Protein AF-A0A8K0GKX5-F1 (afdb_monomer)

InterPro domains:
  IPR013087 Zinc finger C2H2-type [PF00096] (47-67)
  IPR013087 Zinc finger C2H2-type [PF00096] (77-100)
  IPR013087 Zinc finger C2H2-type [PS00028] (79-100)
  IPR013087 Zinc finger C2H2-type [PS50157] (47-67)
  IPR013087 Zinc finger C2H2-type [PS50157] (77-100)
  IPR013087 Zinc finger C2H2-type [SM00355] (47-67)
  IPR013087 Zinc finger C2H2-type [SM00355] (77-100)
  IPR036236 Zinc finger C2H2 superfamily [SSF57667] (47-96)

pLDDT: mean 77.77, std 20.26, range [34.09, 96.38]

Structure (mmCIF, N/CA/C/O backbone):
data_AF-A0A8K0GKX5-F1
#
_entry.id   AF-A0A8K0GKX5-F1
#
loop_
_atom_site.group_PDB
_atom_site.id
_atom_site.type_symbol
_atom_site.label_atom_id
_atom_site.label_alt_id
_atom_site.label_comp_id
_atom_site.label_asym_id
_atom_site.label_entity_id
_atom_site.label_seq_id
_atom_site.pdbx_PDB_ins_code
_atom_site.Cartn_x
_atom_site.Cartn_y
_atom_site.Cartn_z
_atom_site.occupancy
_atom_site.B_iso_or_equiv
_atom_site.auth_seq_id
_atom_site.auth_comp_id
_atom_site.auth_asym_id
_atom_site.auth_atom_id
_atom_site.pdbx_PDB_model_num
ATOM 1 N N . PHE A 1 1 ? -17.379 8.760 11.683 1.00 64.12 1 PHE A N 1
ATOM 2 C CA . PHE A 1 1 ? -16.263 9.506 12.306 1.00 64.12 1 PHE A CA 1
ATOM 3 C C . PHE A 1 1 ? -14.906 9.081 11.737 1.00 64.12 1 PHE A C 1
ATOM 5 O O . PHE A 1 1 ? -14.273 9.878 11.058 1.00 64.12 1 PHE A O 1
ATOM 12 N N . PHE A 1 2 ? -14.510 7.813 11.900 1.00 73.50 2 PHE A N 1
ATOM 13 C CA . PHE A 1 2 ? -13.177 7.315 11.523 1.00 73.50 2 PHE A CA 1
ATOM 14 C C . PHE A 1 2 ? -12.822 7.447 10.028 1.00 73.50 2 PHE A C 1
ATOM 16 O O . PHE A 1 2 ? -11.722 7.869 9.692 1.00 73.50 2 PHE A O 1
ATOM 23 N N . LYS A 1 3 ? -13.771 7.170 9.121 1.00 77.50 3 LYS A N 1
ATOM 24 C CA . LYS A 1 3 ? -13.570 7.298 7.665 1.00 77.50 3 LYS A CA 1
ATOM 25 C C . LYS A 1 3 ? -13.168 8.719 7.236 1.00 77.50 3 LYS A C 1
ATOM 27 O O . LYS A 1 3 ? -12.177 8.879 6.536 1.00 77.50 3 LYS A O 1
ATOM 32 N N . ARG A 1 4 ? -13.876 9.749 7.719 1.00 82.06 4 ARG A N 1
ATOM 33 C CA . ARG A 1 4 ? -13.595 11.165 7.401 1.00 82.06 4 ARG A CA 1
ATOM 34 C C . ARG A 1 4 ? -12.226 11.612 7.914 1.00 82.06 4 ARG A C 1
ATOM 36 O O . ARG A 1 4 ? -11.469 12.210 7.160 1.00 82.06 4 ARG A O 1
ATOM 43 N N . TYR A 1 5 ? -11.901 11.256 9.158 1.00 81.88 5 TYR A N 1
ATOM 44 C CA . TYR A 1 5 ? -10.570 11.485 9.729 1.00 81.88 5 TYR A CA 1
ATOM 45 C C . TYR A 1 5 ? -9.474 10.860 8.852 1.00 81.88 5 TYR A C 1
ATOM 47 O O . TYR A 1 5 ? -8.443 11.471 8.581 1.00 81.88 5 TYR A O 1
ATOM 55 N N . TYR A 1 6 ? -9.718 9.647 8.352 1.00 82.25 6 TYR A N 1
ATOM 56 C CA . TYR A 1 6 ? -8.734 8.931 7.554 1.00 82.25 6 TYR A CA 1
ATOM 57 C C . TYR A 1 6 ? -8.598 9.459 6.121 1.00 82.25 6 TYR A C 1
ATOM 59 O O . TYR A 1 6 ? -7.498 9.511 5.576 1.00 82.25 6 TYR A O 1
ATOM 67 N N . GLU A 1 7 ? -9.692 9.889 5.497 1.00 82.56 7 GLU A N 1
ATOM 68 C CA . GLU A 1 7 ? -9.653 10.574 4.202 1.00 82.56 7 GLU A CA 1
ATOM 69 C C . GLU A 1 7 ? -8.846 11.873 4.273 1.00 82.56 7 GLU A C 1
ATOM 71 O O . GLU A 1 7 ? -8.081 12.174 3.356 1.00 82.56 7 GLU A O 1
ATOM 76 N N . GLU A 1 8 ? -8.983 12.618 5.368 1.00 84.00 8 GLU A N 1
ATOM 77 C CA . GLU A 1 8 ? -8.204 13.823 5.637 1.00 84.00 8 GLU A CA 1
ATOM 78 C C . GLU A 1 8 ? -6.722 13.504 5.868 1.00 84.00 8 GLU A C 1
ATOM 80 O O . GLU A 1 8 ? -5.859 14.092 5.214 1.00 84.00 8 GLU A O 1
ATOM 85 N N . TYR A 1 9 ? -6.418 12.483 6.678 1.00 84.06 9 TYR A N 1
ATOM 86 C CA . TYR A 1 9 ? -5.061 11.946 6.821 1.00 84.06 9 TYR A CA 1
ATOM 87 C C . TYR A 1 9 ? -4.432 11.612 5.456 1.00 84.06 9 TYR A C 1
ATOM 89 O O . TYR A 1 9 ? -3.319 12.044 5.157 1.00 84.06 9 TYR A O 1
ATOM 97 N N . LEU A 1 10 ? -5.155 10.904 4.579 1.00 82.44 10 LEU A N 1
ATOM 98 C CA . LEU A 1 10 ? -4.654 10.524 3.254 1.00 82.44 10 LEU A CA 1
ATOM 99 C C . LEU A 1 10 ? -4.447 11.720 2.313 1.00 82.44 10 LEU A C 1
ATOM 101 O O . LEU A 1 10 ? -3.553 11.656 1.470 1.00 82.44 10 LEU A O 1
ATOM 105 N N . LYS A 1 11 ? -5.241 12.792 2.431 1.00 81.12 11 LYS A N 1
ATOM 106 C CA . LYS A 1 11 ? -5.037 14.038 1.668 1.00 81.12 11 LYS A CA 1
ATOM 107 C C . LYS A 1 11 ? -3.767 14.754 2.122 1.00 81.12 11 LYS A C 1
ATOM 109 O O . LYS A 1 11 ? -2.975 15.155 1.276 1.00 81.12 11 LYS A O 1
ATOM 114 N N . ASN A 1 12 ? -3.535 14.822 3.43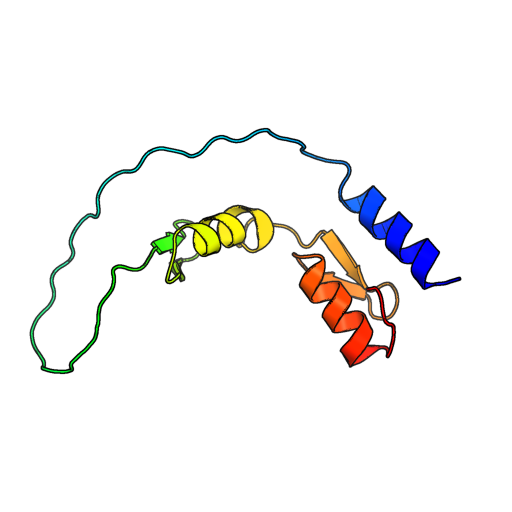1 1.00 74.94 12 ASN A N 1
ATOM 115 C CA . ASN A 1 12 ? -2.395 15.526 4.022 1.00 74.94 12 ASN A CA 1
ATOM 116 C C . ASN A 1 12 ? -1.056 14.809 3.764 1.00 74.94 12 ASN A C 1
ATOM 118 O O . ASN A 1 12 ? -0.044 15.460 3.521 1.00 74.94 12 ASN A O 1
ATOM 122 N N . VAL A 1 13 ? -1.050 13.471 3.703 1.00 73.19 13 VAL A N 1
ATOM 123 C CA . VAL A 1 13 ? 0.141 12.661 3.353 1.00 73.19 13 VAL A CA 1
ATOM 124 C C . VAL A 1 13 ? 0.574 12.836 1.883 1.00 73.19 13 VAL A C 1
ATOM 126 O O . VAL A 1 13 ? 1.721 12.555 1.533 1.00 73.19 13 VAL A O 1
ATOM 129 N N . LEU A 1 14 ? -0.325 13.308 1.009 1.00 64.31 14 LEU A N 1
ATOM 130 C CA . LEU A 1 14 ? -0.080 13.517 -0.424 1.00 64.31 14 LEU A CA 1
ATOM 131 C C . LEU A 1 14 ? 0.279 14.968 -0.793 1.00 64.31 14 LEU A C 1
ATOM 133 O O . LEU A 1 14 ? 0.489 15.248 -1.976 1.00 64.31 14 LEU A O 1
ATOM 137 N N . VAL A 1 15 ? 0.370 15.888 0.176 1.00 50.69 15 VAL A N 1
ATOM 138 C CA . VAL A 1 15 ? 0.769 17.287 -0.061 1.00 50.69 15 VAL A CA 1
ATOM 139 C C . VAL A 1 15 ? 2.285 17.348 -0.277 1.00 50.69 15 VAL A C 1
ATOM 141 O O . VAL A 1 15 ? 3.065 17.719 0.589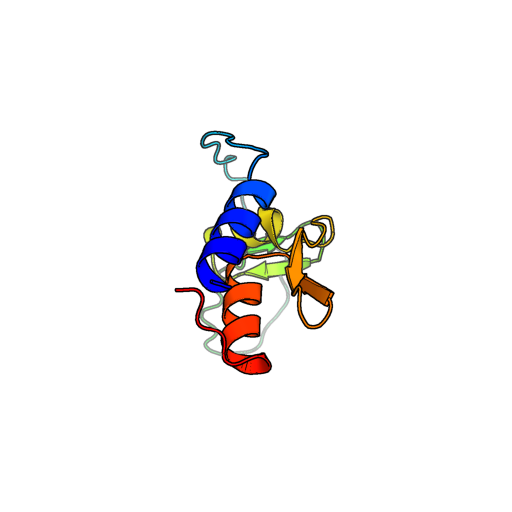 1.00 50.69 15 VAL A O 1
ATOM 144 N N . GLY A 1 16 ? 2.713 16.895 -1.451 1.00 46.06 16 GLY A N 1
ATOM 145 C CA . GLY A 1 16 ? 4.100 16.893 -1.887 1.00 46.06 16 GLY A CA 1
ATOM 146 C C . GLY A 1 16 ? 4.227 16.238 -3.259 1.00 46.06 16 GLY A C 1
ATOM 147 O O . GLY A 1 16 ? 4.070 15.027 -3.387 1.00 46.06 16 GLY A O 1
ATOM 148 N N . SER A 1 17 ? 4.545 17.067 -4.261 1.00 39.41 17 SER A N 1
ATOM 149 C CA . SER A 1 17 ? 4.907 16.714 -5.647 1.00 39.41 17 SER A CA 1
ATOM 150 C C . SER A 1 17 ? 3.753 16.524 -6.644 1.00 39.41 17 SER A C 1
ATOM 152 O O . SER A 1 17 ? 3.526 15.443 -7.192 1.00 39.41 17 SER A O 1
ATOM 154 N N . ARG A 1 18 ? 3.091 17.633 -6.996 1.00 48.59 18 ARG A N 1
ATOM 155 C CA . ARG A 1 18 ? 2.424 17.774 -8.298 1.00 48.59 18 ARG A CA 1
ATOM 156 C C . ARG A 1 18 ? 3.489 18.129 -9.342 1.00 48.59 18 ARG A C 1
ATOM 158 O O . ARG A 1 18 ? 3.748 19.301 -9.583 1.00 48.59 18 ARG A O 1
ATOM 165 N N . SER A 1 19 ? 4.109 17.122 -9.951 1.00 37.94 19 SER A N 1
ATOM 166 C CA . SER A 1 19 ? 4.975 17.313 -11.121 1.00 37.94 19 SER A CA 1
ATOM 167 C C . SER A 1 19 ? 4.260 16.768 -12.345 1.00 37.94 19 SER A C 1
ATOM 169 O O . SER A 1 19 ? 3.913 15.586 -12.399 1.00 37.94 19 SER A O 1
ATOM 171 N N . LYS A 1 20 ? 3.999 17.684 -13.277 1.00 41.03 20 LYS A N 1
ATOM 172 C CA . LYS A 1 20 ? 3.426 17.448 -14.597 1.00 41.03 20 LYS A CA 1
ATOM 173 C C . LYS A 1 20 ? 4.214 16.372 -15.343 1.00 41.03 20 LYS A C 1
ATOM 175 O O . LYS A 1 20 ? 5.394 16.142 -15.084 1.00 41.03 20 LYS A O 1
ATOM 180 N N . GLU A 1 21 ? 3.488 15.720 -16.235 1.00 42.91 21 GLU A N 1
ATOM 181 C CA . GLU A 1 21 ? 3.942 14.795 -17.262 1.00 42.91 21 GLU A CA 1
ATOM 182 C C . GLU A 1 21 ? 5.377 15.064 -17.719 1.00 42.91 21 GLU A C 1
ATOM 184 O O . GLU A 1 21 ? 5.712 16.147 -18.188 1.00 42.91 21 GLU A O 1
ATOM 189 N N . ASN A 1 22 ? 6.219 14.043 -17.605 1.00 34.09 22 ASN A N 1
ATOM 190 C CA . ASN A 1 22 ? 7.371 13.915 -18.475 1.00 34.09 22 ASN A CA 1
ATOM 191 C C . ASN A 1 22 ? 7.670 12.431 -18.636 1.00 34.09 22 ASN A C 1
ATOM 193 O O . ASN A 1 22 ? 8.125 11.755 -17.716 1.00 34.09 22 ASN A O 1
ATOM 197 N N . SER A 1 23 ? 7.322 11.915 -19.807 1.00 41.53 23 SER A N 1
ATOM 198 C CA . SER A 1 23 ? 7.727 10.612 -20.309 1.00 41.53 23 SER A CA 1
ATOM 199 C C . SER A 1 23 ? 9.172 10.697 -20.811 1.00 41.53 23 SER A C 1
ATOM 201 O O . SER A 1 23 ? 9.405 11.379 -21.811 1.00 41.53 23 SER A O 1
ATOM 203 N N . PRO A 1 24 ? 10.148 9.992 -20.210 1.00 46.16 24 PRO A N 1
ATOM 204 C CA . PRO A 1 24 ? 11.461 9.878 -20.817 1.00 46.16 24 PRO A CA 1
ATOM 205 C C . PRO A 1 24 ? 11.410 8.891 -21.984 1.00 46.16 24 PRO A C 1
ATOM 207 O O . PRO A 1 24 ? 10.829 7.793 -21.906 1.00 46.16 24 PRO A O 1
ATOM 210 N N . LYS A 1 25 ? 12.011 9.364 -23.076 1.00 44.94 25 LYS A N 1
ATOM 211 C CA . LYS A 1 25 ? 12.198 8.703 -24.359 1.00 44.94 25 LYS A CA 1
ATOM 212 C C . LYS A 1 25 ? 12.957 7.387 -24.181 1.00 44.94 25 LYS A C 1
ATOM 214 O O . LYS A 1 25 ? 13.841 7.245 -23.344 1.00 44.94 25 LYS A O 1
ATOM 219 N N . THR A 1 26 ? 12.513 6.427 -24.973 1.00 38.16 26 THR A N 1
ATOM 220 C CA . THR A 1 26 ? 13.094 5.116 -25.253 1.00 38.16 26 THR A CA 1
ATOM 221 C C . THR A 1 26 ? 14.604 5.161 -25.480 1.00 38.16 26 THR A C 1
ATOM 223 O O . THR A 1 26 ? 15.072 5.932 -26.311 1.00 38.16 26 THR A O 1
ATOM 226 N N . ILE A 1 27 ? 15.328 4.249 -24.831 1.00 45.22 27 ILE A N 1
ATOM 227 C CA . ILE A 1 27 ? 16.541 3.64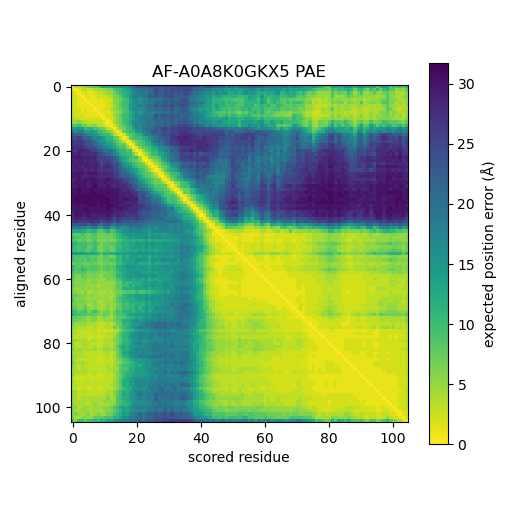6 -25.389 1.00 45.22 27 ILE A CA 1
ATOM 228 C C . ILE A 1 27 ? 16.227 2.155 -25.567 1.00 45.22 27 ILE A C 1
ATOM 230 O O . ILE A 1 27 ? 15.601 1.538 -24.703 1.00 45.22 27 ILE A O 1
ATOM 234 N N . ALA A 1 28 ? 16.550 1.659 -26.759 1.00 45.19 28 ALA A N 1
ATOM 235 C CA . ALA A 1 28 ? 16.288 0.322 -27.282 1.00 45.19 28 ALA A CA 1
ATOM 236 C C . ALA A 1 28 ? 16.984 -0.790 -26.459 1.00 45.19 28 ALA A C 1
ATOM 238 O O . ALA A 1 28 ? 17.913 -0.496 -25.704 1.00 45.19 28 ALA A O 1
ATOM 239 N N . PRO A 1 29 ? 16.536 -2.056 -26.569 1.00 46.62 29 PRO A N 1
ATOM 240 C CA . PRO A 1 29 ? 16.995 -3.136 -25.703 1.00 46.62 29 PRO A CA 1
ATOM 241 C C . PRO A 1 29 ? 18.401 -3.606 -26.090 1.00 46.62 29 PRO A C 1
ATOM 243 O O . PRO A 1 29 ? 18.659 -3.933 -27.247 1.00 46.62 29 PRO A O 1
ATOM 246 N N . THR A 1 30 ? 19.300 -3.702 -25.112 1.00 42.28 30 THR A N 1
ATOM 247 C CA . THR A 1 30 ? 20.517 -4.503 -25.244 1.00 42.28 30 THR A CA 1
ATOM 248 C C . THR A 1 30 ? 20.139 -5.975 -25.131 1.00 42.28 30 THR A C 1
ATOM 250 O O . THR A 1 30 ? 19.694 -6.455 -24.089 1.00 42.28 30 THR A O 1
ATOM 253 N N . ALA A 1 31 ? 20.264 -6.671 -26.258 1.00 51.25 31 ALA A N 1
ATOM 254 C CA . ALA A 1 31 ? 20.106 -8.108 -26.367 1.00 51.25 31 ALA A CA 1
ATOM 255 C C . ALA A 1 31 ? 21.115 -8.838 -25.466 1.00 51.25 31 ALA A C 1
ATOM 257 O O . ALA A 1 31 ? 22.301 -8.512 -25.461 1.00 51.25 31 ALA A O 1
ATOM 258 N N . MET A 1 32 ? 20.652 -9.865 -24.758 1.00 40.75 32 MET A N 1
ATOM 259 C CA . MET A 1 32 ? 21.507 -10.940 -24.263 1.00 40.75 32 MET A CA 1
ATOM 260 C C . MET A 1 32 ? 20.893 -12.259 -24.729 1.00 40.75 32 MET A C 1
ATOM 262 O O . MET A 1 32 ? 19.803 -12.630 -24.304 1.00 40.75 32 MET A O 1
ATOM 266 N N . ALA A 1 33 ? 21.574 -12.903 -25.675 1.00 50.84 33 ALA A N 1
ATOM 267 C CA . ALA A 1 33 ? 21.241 -14.216 -26.208 1.00 50.84 33 ALA A CA 1
ATOM 268 C C . ALA A 1 33 ? 21.685 -15.307 -25.230 1.00 50.84 33 ALA A C 1
ATOM 270 O O . ALA A 1 33 ? 22.846 -15.276 -24.834 1.00 50.84 33 ALA A O 1
ATOM 271 N N . ILE A 1 34 ? 20.820 -16.282 -24.915 1.00 49.25 34 ILE A N 1
ATOM 272 C CA . ILE A 1 34 ? 21.241 -17.649 -24.562 1.00 49.25 34 ILE A CA 1
ATOM 273 C C . ILE A 1 34 ? 20.212 -18.676 -25.080 1.00 49.25 34 ILE A C 1
ATOM 275 O O . ILE A 1 34 ? 19.010 -18.520 -24.895 1.00 49.25 34 ILE A O 1
ATOM 279 N N . ASP A 1 35 ? 20.804 -19.674 -25.734 1.00 46.47 35 ASP A N 1
ATOM 280 C CA . ASP A 1 35 ? 20.473 -21.022 -26.222 1.00 46.47 35 ASP A CA 1
ATOM 281 C C . ASP A 1 35 ? 19.153 -21.776 -25.889 1.00 46.47 35 ASP A C 1
ATOM 283 O O . ASP A 1 35 ? 18.415 -21.509 -24.946 1.00 46.47 35 ASP A O 1
ATOM 287 N N . GLN A 1 36 ? 18.924 -22.779 -26.742 1.00 68.88 36 GLN A N 1
ATOM 288 C CA . GLN A 1 36 ? 17.735 -23.538 -27.128 1.00 68.88 36 GLN A CA 1
ATOM 289 C C . GLN A 1 36 ? 17.049 -24.378 -26.028 1.00 68.88 36 GLN A C 1
ATOM 291 O O . GLN A 1 36 ? 17.671 -25.222 -25.388 1.00 68.8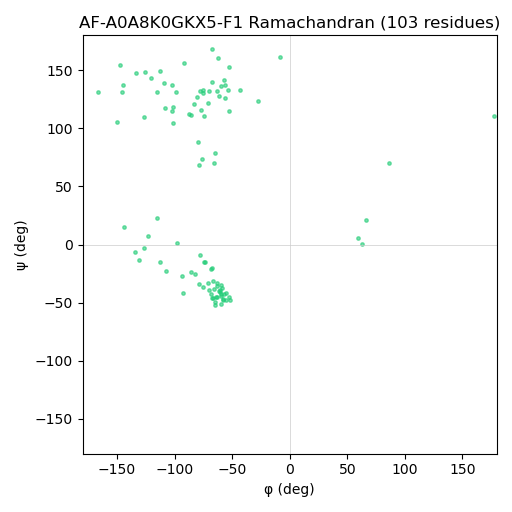8 36 GLN A O 1
ATOM 296 N N . LYS A 1 37 ? 15.714 -24.246 -25.915 1.00 49.16 37 LYS A N 1
ATOM 297 C CA . LYS A 1 37 ? 14.760 -25.377 -25.805 1.00 49.16 37 LYS A CA 1
ATOM 298 C C . LYS A 1 37 ? 13.311 -24.925 -26.017 1.00 49.16 37 LYS A C 1
ATOM 300 O O . LYS A 1 37 ? 12.850 -23.957 -25.412 1.00 49.16 37 LYS A O 1
ATOM 305 N N . GLU A 1 38 ? 12.603 -25.657 -26.872 1.00 60.91 38 GLU A N 1
ATOM 306 C CA . GLU A 1 38 ? 11.198 -25.464 -27.232 1.00 60.91 38 GLU A CA 1
ATOM 307 C C . GLU A 1 38 ? 10.278 -25.398 -26.008 1.00 60.91 38 GLU A C 1
ATOM 309 O O . GLU A 1 38 ? 10.058 -26.365 -25.286 1.00 60.91 38 GLU A O 1
ATOM 314 N N . THR A 1 39 ? 9.684 -24.230 -25.811 1.00 44.75 39 THR A N 1
ATOM 315 C CA . THR A 1 39 ? 8.372 -24.050 -25.189 1.00 44.75 39 THR A CA 1
ATOM 316 C C . THR A 1 39 ? 7.747 -22.874 -25.924 1.00 44.75 39 THR A C 1
ATOM 318 O O . THR A 1 39 ? 8.441 -21.899 -26.206 1.00 44.75 39 THR A O 1
ATOM 321 N N . LEU A 1 40 ? 6.463 -22.956 -26.277 1.00 51.69 40 LEU A N 1
ATOM 322 C CA . LEU A 1 40 ? 5.694 -21.843 -26.847 1.00 51.69 40 LEU A CA 1
ATOM 323 C C . LEU A 1 40 ? 5.549 -20.735 -25.788 1.00 51.69 40 LEU A C 1
ATOM 325 O O . LEU A 1 40 ? 4.488 -20.527 -25.205 1.00 51.69 40 LEU A O 1
ATOM 329 N N . VAL A 1 41 ? 6.649 -20.056 -25.476 1.00 52.03 41 VAL A N 1
ATOM 330 C CA . VAL A 1 41 ? 6.682 -18.881 -24.625 1.00 52.03 41 VAL A CA 1
ATOM 331 C C . VAL A 1 41 ? 6.424 -17.721 -25.562 1.00 52.03 41 VAL A C 1
ATOM 333 O O . VAL A 1 41 ? 7.244 -17.393 -26.415 1.00 52.03 41 VAL A O 1
ATOM 336 N N . THR A 1 42 ? 5.275 -17.074 -25.413 1.00 49.09 42 THR A N 1
ATOM 337 C CA . THR A 1 42 ? 5.120 -15.701 -25.887 1.00 49.09 42 THR A CA 1
ATOM 338 C C . THR A 1 42 ? 6.076 -14.839 -25.057 1.00 49.09 42 THR A C 1
ATOM 340 O O . THR A 1 42 ? 5.666 -14.246 -24.053 1.00 49.09 42 THR A O 1
ATOM 343 N N . ASP A 1 43 ? 7.369 -14.850 -25.390 1.00 61.94 43 ASP A N 1
ATOM 344 C CA . ASP A 1 43 ? 8.405 -14.116 -24.666 1.00 61.94 43 ASP A CA 1
ATOM 345 C C . ASP A 1 43 ? 8.340 -12.650 -25.088 1.00 61.94 43 ASP A C 1
ATOM 347 O O . ASP A 1 43 ? 9.163 -12.113 -25.823 1.00 61.94 43 ASP A O 1
ATOM 351 N N . SER A 1 44 ? 7.248 -12.001 -24.681 1.00 73.81 44 SER A N 1
ATOM 352 C CA . SER A 1 44 ? 7.144 -10.558 -24.786 1.00 73.81 44 SER A CA 1
ATOM 353 C C . SER A 1 44 ? 8.264 -9.962 -23.935 1.00 73.81 44 SER A C 1
ATOM 355 O O . SER A 1 44 ? 8.322 -10.267 -22.735 1.00 73.81 44 SER A O 1
ATOM 357 N N . PRO A 1 45 ? 9.083 -9.053 -24.492 1.00 85.50 45 PRO A N 1
ATOM 358 C CA . PRO A 1 45 ? 10.140 -8.398 -23.739 1.00 85.50 45 PRO A CA 1
ATOM 359 C C . PRO A 1 45 ? 9.569 -7.760 -22.467 1.00 85.50 45 PRO A C 1
ATOM 361 O O . PRO A 1 45 ? 8.518 -7.107 -22.483 1.00 85.50 45 PRO A O 1
ATOM 364 N N . ARG A 1 46 ? 10.248 -7.991 -21.340 1.00 92.62 46 ARG A N 1
ATOM 365 C CA . ARG A 1 46 ? 9.879 -7.436 -20.033 1.00 92.62 46 ARG A CA 1
ATOM 366 C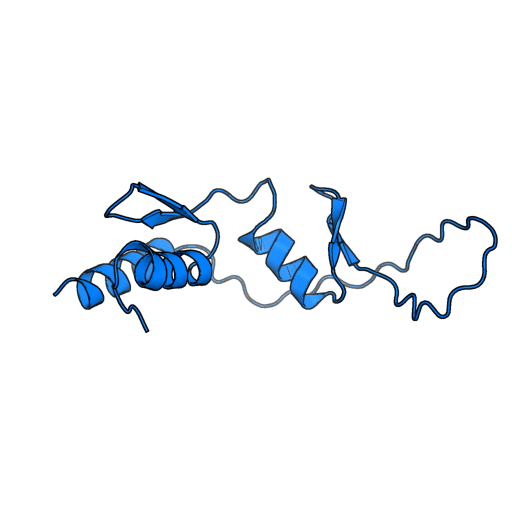 C . ARG A 1 46 ? 10.596 -6.113 -19.780 1.00 92.62 46 ARG A C 1
ATOM 368 O O . ARG A 1 46 ? 11.664 -5.836 -20.310 1.00 92.62 46 ARG A O 1
ATOM 375 N N . PHE A 1 47 ? 10.009 -5.296 -18.914 1.00 94.06 47 PHE A N 1
ATOM 376 C CA . PHE A 1 47 ? 10.543 -4.004 -18.493 1.00 94.06 47 PHE A CA 1
ATOM 377 C C . PHE A 1 47 ? 11.185 -4.134 -17.112 1.00 94.06 47 PHE A C 1
ATOM 379 O O . PHE A 1 47 ? 10.490 -4.456 -16.147 1.00 94.06 47 PHE A O 1
ATOM 386 N N . HIS A 1 48 ? 12.487 -3.877 -17.007 1.00 94.69 48 HIS A N 1
ATOM 387 C CA . HIS A 1 48 ? 13.269 -4.086 -15.786 1.00 94.69 48 HIS A CA 1
ATOM 388 C C . HIS A 1 48 ? 13.531 -2.780 -15.034 1.00 94.69 48 HIS A C 1
ATOM 390 O O . HIS A 1 48 ? 13.882 -1.766 -15.635 1.00 94.69 48 HIS A O 1
ATOM 396 N N . CYS A 1 49 ? 13.399 -2.822 -13.709 1.00 94.44 49 CYS A N 1
ATOM 397 C CA . CYS A 1 49 ? 13.818 -1.739 -12.830 1.00 94.44 49 CYS A CA 1
ATOM 398 C C . CYS A 1 49 ? 15.323 -1.810 -12.577 1.00 94.44 49 CYS A C 1
ATOM 400 O O . CYS A 1 49 ? 15.819 -2.821 -12.081 1.00 94.44 49 CYS A O 1
ATOM 402 N N . GLN A 1 50 ? 16.021 -0.704 -12.821 1.00 91.56 50 GLN A N 1
ATOM 403 C CA . GLN A 1 50 ? 17.475 -0.619 -12.656 1.00 91.56 50 GLN A CA 1
ATOM 404 C C . GLN A 1 50 ? 17.929 -0.573 -11.187 1.00 91.56 50 GLN A C 1
ATOM 406 O O . GLN A 1 50 ? 19.097 -0.789 -10.896 1.00 91.56 50 GLN A O 1
ATOM 411 N N . LYS A 1 51 ? 17.013 -0.307 -10.245 1.00 92.75 51 LYS A N 1
ATOM 412 C CA . LYS A 1 51 ? 17.334 -0.159 -8.814 1.00 92.75 51 LYS A CA 1
ATOM 413 C C . LYS A 1 51 ? 17.175 -1.443 -7.997 1.00 92.75 51 LYS A C 1
ATOM 415 O O . LYS A 1 51 ? 17.786 -1.572 -6.945 1.00 92.75 51 LYS A O 1
ATOM 420 N N . CYS A 1 52 ? 16.295 -2.358 -8.412 1.00 91.56 52 CYS A N 1
ATOM 421 C CA . CYS A 1 52 ? 15.975 -3.556 -7.618 1.00 91.56 52 CYS A CA 1
ATOM 422 C C . CYS A 1 52 ? 15.725 -4.824 -8.450 1.00 91.56 52 CYS A C 1
ATOM 424 O O . CYS A 1 52 ? 15.144 -5.787 -7.950 1.00 91.56 52 CYS A O 1
ATOM 426 N N . SER A 1 53 ? 16.106 -4.806 -9.731 1.00 88.75 53 SER A N 1
ATOM 427 C CA . SER A 1 53 ? 16.066 -5.943 -10.667 1.00 88.75 53 SER A CA 1
ATOM 428 C C . SER A 1 53 ? 14.687 -6.575 -10.922 1.00 88.75 53 SER A C 1
ATOM 430 O O . SER A 1 53 ? 14.580 -7.560 -11.652 1.00 88.75 53 SER A O 1
ATOM 432 N N . LYS A 1 54 ? 13.596 -6.008 -10.384 1.00 92.94 54 LYS A N 1
ATOM 433 C CA . LYS A 1 54 ? 12.224 -6.466 -10.659 1.00 92.94 54 LYS A CA 1
ATOM 434 C C . LYS A 1 54 ? 11.832 -6.196 -12.110 1.00 92.94 54 LYS A C 1
ATOM 436 O O . LYS A 1 54 ? 12.096 -5.114 -12.631 1.00 92.94 54 LYS A O 1
ATOM 441 N N . SER A 1 55 ? 11.134 -7.150 -12.726 1.00 93.94 55 SER A N 1
ATOM 442 C CA . SER A 1 55 ? 10.636 -7.045 -14.100 1.00 93.94 55 SER A CA 1
ATOM 443 C C . SER A 1 55 ? 9.109 -6.974 -14.166 1.00 93.94 55 SER A C 1
ATOM 445 O O . SER A 1 55 ? 8.394 -7.528 -13.328 1.00 93.94 55 SER A O 1
ATOM 447 N N . TYR A 1 56 ? 8.600 -6.279 -15.180 1.00 94.31 56 TYR A N 1
ATOM 448 C CA . TYR A 1 56 ? 7.179 -6.022 -15.385 1.00 94.31 56 TYR A CA 1
ATOM 449 C C . TYR A 1 56 ? 6.781 -6.289 -16.831 1.00 94.31 56 TYR A C 1
ATOM 451 O O . TYR A 1 56 ? 7.547 -6.044 -17.755 1.00 94.31 56 TYR A O 1
ATOM 459 N N . LYS A 1 57 ? 5.540 -6.739 -17.037 1.00 92.62 57 LYS A N 1
ATOM 460 C CA . LYS A 1 57 ? 4.999 -7.014 -18.379 1.00 92.62 57 LYS A CA 1
ATOM 461 C C . LYS A 1 57 ? 4.790 -5.755 -19.231 1.00 92.62 57 LYS A C 1
ATOM 463 O O . LYS A 1 57 ? 4.660 -5.856 -20.439 1.00 92.62 57 LYS A O 1
ATOM 468 N N . ASN A 1 58 ? 4.689 -4.574 -18.616 1.00 93.50 58 ASN A N 1
ATOM 469 C CA . ASN A 1 58 ? 4.440 -3.324 -19.332 1.00 93.50 58 ASN A CA 1
ATOM 470 C C . ASN A 1 58 ? 5.128 -2.123 -18.660 1.00 93.50 58 ASN A C 1
ATOM 472 O O . ASN A 1 58 ? 5.356 -2.107 -17.445 1.00 93.50 58 ASN A O 1
ATOM 476 N N . LYS A 1 59 ? 5.414 -1.089 -19.463 1.00 92.69 59 LYS A N 1
ATOM 477 C CA . LYS A 1 59 ? 6.091 0.143 -19.022 1.00 92.69 59 LYS A CA 1
ATOM 478 C C . LYS A 1 59 ? 5.315 0.883 -17.926 1.00 92.69 59 LYS A C 1
ATOM 480 O O . LYS A 1 59 ? 5.921 1.429 -17.010 1.00 92.69 59 LYS A O 1
ATOM 485 N N . ARG A 1 60 ? 3.975 0.853 -17.966 1.00 94.94 60 ARG A N 1
ATOM 486 C CA . ARG A 1 60 ? 3.109 1.480 -16.947 1.00 94.94 60 ARG A CA 1
ATOM 487 C C . ARG A 1 60 ? 3.355 0.903 -15.552 1.00 94.94 60 ARG A C 1
ATOM 489 O O . ARG A 1 60 ? 3.421 1.655 -14.582 1.00 94.94 60 ARG A O 1
ATOM 496 N N . HIS A 1 61 ? 3.468 -0.419 -15.431 1.00 94.25 61 HIS A N 1
ATOM 497 C CA . HIS A 1 61 ? 3.723 -1.063 -14.146 1.00 94.25 61 HIS A CA 1
ATOM 498 C C . HIS A 1 61 ? 5.139 -0.802 -13.642 1.00 94.25 61 HIS A C 1
ATOM 500 O O . HIS A 1 61 ? 5.284 -0.542 -12.449 1.00 94.25 61 HIS A O 1
ATOM 506 N N . LEU A 1 62 ? 6.137 -0.802 -14.533 1.00 96.00 62 LEU A N 1
ATOM 507 C CA . LEU A 1 62 ? 7.500 -0.419 -14.170 1.00 96.00 62 LEU A CA 1
ATOM 508 C C . LEU A 1 62 ? 7.543 1.021 -13.641 1.00 96.00 62 LEU A C 1
ATOM 510 O O . LEU A 1 62 ? 8.007 1.238 -12.529 1.00 96.00 62 LEU A O 1
ATOM 514 N N . TYR A 1 63 ? 6.972 1.982 -14.370 1.00 94.75 63 TYR A N 1
ATOM 515 C CA . TYR A 1 63 ? 6.931 3.385 -13.945 1.00 94.75 63 TYR A CA 1
ATOM 516 C C . TYR A 1 63 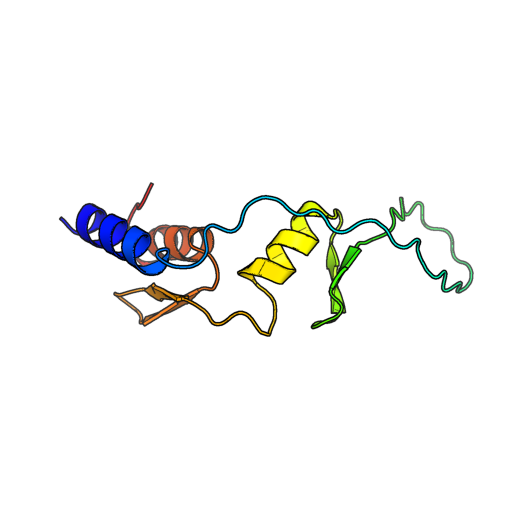? 6.286 3.551 -12.561 1.00 94.75 63 TYR A C 1
ATOM 518 O O . TYR A 1 63 ? 6.827 4.203 -11.669 1.00 94.75 63 TYR A O 1
ATOM 526 N N . ARG A 1 64 ? 5.129 2.912 -12.347 1.00 94.50 64 ARG A N 1
ATOM 527 C CA . ARG A 1 64 ? 4.436 2.938 -11.052 1.00 94.50 64 ARG A CA 1
ATOM 528 C C . ARG A 1 64 ? 5.276 2.285 -9.951 1.00 94.50 64 ARG A C 1
ATOM 530 O O . ARG A 1 64 ? 5.207 2.697 -8.796 1.00 94.50 64 ARG A O 1
ATOM 537 N N . HIS A 1 65 ? 6.025 1.235 -10.272 1.00 94.00 65 HIS A N 1
ATOM 538 C CA . HIS A 1 65 ? 6.940 0.617 -9.327 1.00 94.00 65 HIS A CA 1
ATOM 539 C C . HIS A 1 65 ? 8.074 1.571 -8.946 1.00 94.00 65 HIS A C 1
ATOM 541 O O . HIS A 1 65 ? 8.274 1.807 -7.761 1.00 94.00 65 HIS A O 1
ATOM 547 N N . GLU A 1 66 ? 8.764 2.152 -9.923 1.00 93.75 66 GLU A N 1
ATOM 548 C CA . GLU A 1 66 ? 9.883 3.070 -9.691 1.00 93.75 66 GLU A CA 1
ATOM 549 C C . GLU A 1 66 ? 9.472 4.288 -8.867 1.00 93.75 66 GLU A C 1
ATOM 551 O O . GLU A 1 66 ? 10.219 4.726 -7.999 1.00 93.75 66 GLU A O 1
ATOM 556 N N . LYS A 1 67 ? 8.259 4.798 -9.099 1.00 93.00 67 LYS A N 1
ATOM 557 C CA . LYS A 1 67 ? 7.732 5.972 -8.403 1.00 93.00 67 LYS A CA 1
ATOM 558 C C . LYS A 1 67 ? 7.215 5.683 -6.991 1.00 93.00 67 LYS A C 1
ATOM 560 O O . LYS A 1 67 ? 7.284 6.557 -6.134 1.00 93.00 67 LYS A O 1
ATOM 565 N N . GLU A 1 68 ? 6.642 4.501 -6.755 1.00 91.69 68 GLU A N 1
ATOM 566 C CA . GLU A 1 68 ? 5.819 4.259 -5.556 1.00 91.69 68 GLU A CA 1
ATOM 567 C C . GLU A 1 68 ? 6.159 2.990 -4.770 1.00 91.69 68 GLU A C 1
ATOM 569 O O . GLU A 1 68 ? 5.644 2.811 -3.676 1.00 91.69 68 GLU A O 1
ATOM 574 N N . GLU A 1 69 ? 6.944 2.056 -5.302 1.00 91.56 69 GLU A N 1
ATOM 575 C CA . GLU A 1 69 ? 7.198 0.756 -4.655 1.00 91.56 69 GLU A CA 1
ATOM 576 C C . GLU A 1 69 ? 8.663 0.332 -4.645 1.00 91.56 69 GLU A C 1
ATOM 578 O O . GLU A 1 69 ? 8.982 -0.708 -4.062 1.00 91.56 69 GLU A O 1
ATOM 583 N N . C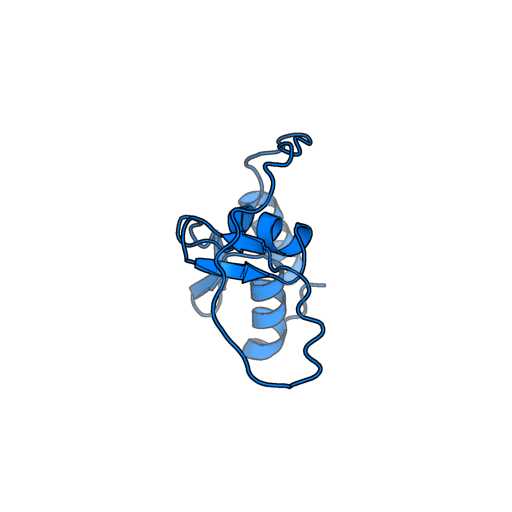YS A 1 70 ? 9.531 1.077 -5.320 1.00 93.81 70 CYS A N 1
ATOM 584 C CA . CYS A 1 70 ? 10.935 0.741 -5.414 1.00 93.81 70 CYS A CA 1
ATOM 585 C C . CYS A 1 70 ? 11.637 0.867 -4.060 1.00 93.81 70 CYS A C 1
ATOM 587 O O . CYS A 1 70 ? 11.069 1.351 -3.077 1.00 93.81 70 CYS A O 1
ATOM 589 N N . ILE A 1 71 ? 12.861 0.355 -3.997 1.00 90.69 71 ILE A N 1
ATOM 590 C CA . ILE A 1 71 ? 13.599 0.205 -2.744 1.00 90.69 71 ILE A CA 1
ATOM 591 C C . ILE A 1 71 ? 13.891 1.549 -2.068 1.00 90.69 71 ILE A C 1
ATOM 593 O O . ILE A 1 71 ? 13.835 1.639 -0.846 1.00 90.69 71 ILE A O 1
ATOM 597 N N . ASP A 1 72 ? 14.095 2.598 -2.858 1.00 90.38 72 ASP A N 1
ATOM 598 C CA . ASP A 1 72 ? 14.325 3.974 -2.420 1.00 90.38 72 ASP A CA 1
ATOM 599 C C . ASP A 1 72 ? 13.041 4.711 -1.998 1.00 90.38 72 ASP A C 1
ATOM 601 O O . ASP A 1 72 ? 13.097 5.799 -1.425 1.00 90.38 72 ASP A O 1
ATOM 605 N N . VAL A 1 73 ? 11.865 4.124 -2.239 1.00 90.75 73 VAL A N 1
ATOM 606 C CA . VAL A 1 73 ? 10.590 4.718 -1.837 1.00 90.75 73 VAL A CA 1
ATOM 607 C C . VAL A 1 73 ? 10.264 4.328 -0.397 1.00 90.75 73 VAL A C 1
ATOM 609 O O . VAL A 1 73 ? 9.928 3.178 -0.091 1.00 90.75 73 VAL A O 1
ATOM 612 N N . VAL A 1 74 ? 10.300 5.323 0.488 1.00 92.19 74 VAL A N 1
ATOM 613 C CA . VAL A 1 74 ? 9.907 5.180 1.895 1.00 92.19 74 VAL A CA 1
ATOM 614 C C . VAL A 1 74 ? 8.385 4.988 2.004 1.00 92.19 74 VAL A C 1
ATOM 616 O O . VAL A 1 74 ? 7.634 5.755 1.394 1.00 92.19 74 VAL A O 1
ATOM 619 N N . PRO A 1 75 ? 7.891 3.996 2.772 1.00 91.94 75 PRO A N 1
ATOM 620 C CA . PRO A 1 75 ? 6.474 3.872 3.104 1.00 91.94 75 PRO A CA 1
ATOM 621 C C . PRO A 1 75 ? 5.936 5.135 3.787 1.00 91.94 75 PRO A C 1
ATOM 623 O O . PRO A 1 75 ? 6.476 5.574 4.796 1.00 91.94 75 PRO A O 1
ATOM 626 N N . ARG A 1 76 ? 4.854 5.713 3.260 1.00 92.00 76 ARG A N 1
ATOM 627 C CA . ARG A 1 76 ? 4.261 6.963 3.788 1.00 92.00 76 ARG A CA 1
ATOM 628 C C . ARG A 1 76 ? 2.889 6.760 4.418 1.00 92.00 76 ARG A C 1
ATOM 630 O O . ARG A 1 76 ? 2.389 7.623 5.129 1.00 92.00 76 ARG A O 1
ATOM 637 N N . PHE A 1 77 ? 2.272 5.616 4.150 1.00 92.44 77 PHE A N 1
ATOM 638 C CA . PHE A 1 77 ? 0.904 5.322 4.538 1.00 92.44 77 PHE A CA 1
ATOM 639 C C . PHE A 1 77 ? 0.903 4.422 5.766 1.00 92.44 77 PHE A C 1
ATOM 641 O O . PHE A 1 77 ? 1.188 3.231 5.653 1.00 92.44 77 PHE A O 1
ATOM 648 N N . LYS A 1 78 ? 0.599 4.981 6.936 1.00 93.44 78 LYS A N 1
ATOM 649 C CA . LYS A 1 78 ? 0.616 4.255 8.207 1.00 93.44 78 LYS A CA 1
ATOM 650 C C . LYS A 1 78 ? -0.792 3.809 8.595 1.00 93.44 78 LYS A C 1
ATOM 652 O O . LYS A 1 78 ? -1.734 4.604 8.600 1.00 93.44 78 LYS A O 1
ATOM 657 N N . CYS A 1 79 ? -0.937 2.541 8.963 1.00 93.06 79 CYS A N 1
ATOM 658 C CA . CYS A 1 79 ? -2.131 2.076 9.650 1.00 93.06 79 CYS A CA 1
ATOM 659 C C . CYS A 1 79 ? -2.141 2.638 11.075 1.00 93.06 79 CYS A C 1
ATOM 661 O O . CYS A 1 79 ? -1.221 2.392 11.845 1.00 93.06 79 CYS A O 1
ATOM 663 N N . VAL A 1 80 ? -3.180 3.381 11.445 1.00 90.00 80 VAL A N 1
ATOM 6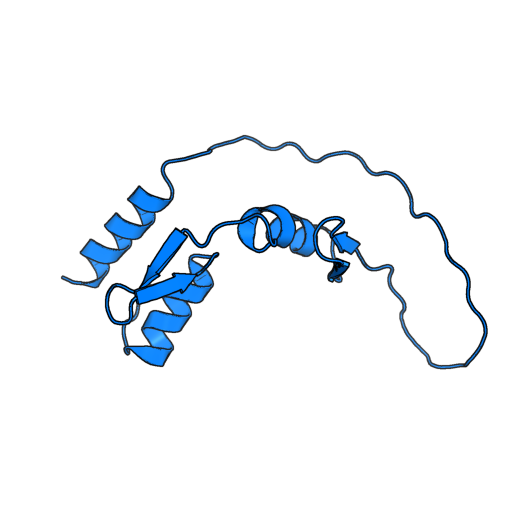64 C CA . VAL A 1 80 ? -3.285 3.960 12.796 1.00 90.00 80 VAL A CA 1
ATOM 665 C C . VAL A 1 80 ? -3.640 2.922 13.866 1.00 90.00 80 VAL A C 1
ATOM 667 O O . VAL A 1 80 ? -3.454 3.194 15.043 1.00 90.00 80 VAL A O 1
ATOM 670 N N . LEU A 1 81 ? -4.112 1.736 13.466 1.00 91.81 81 LEU A N 1
ATOM 671 C CA . LEU A 1 81 ? -4.537 0.677 14.386 1.00 91.81 81 LEU A CA 1
ATOM 672 C C . LEU A 1 81 ? -3.418 -0.315 14.716 1.00 91.81 81 LEU A C 1
ATOM 674 O O . LEU A 1 81 ? -3.273 -0.705 15.865 1.00 91.81 81 LEU A O 1
ATOM 678 N N . CYS A 1 82 ? -2.620 -0.720 13.724 1.00 95.38 82 CYS A N 1
ATOM 679 C CA . CYS A 1 82 ? -1.535 -1.693 13.919 1.00 95.38 82 CYS A CA 1
ATOM 680 C C . CYS A 1 82 ? -0.152 -1.184 13.491 1.00 95.38 82 CYS A C 1
ATOM 682 O O . CYS A 1 82 ? 0.802 -1.952 13.447 1.00 95.38 82 CYS A O 1
ATOM 684 N N . LEU A 1 83 ? -0.037 0.101 13.142 1.00 94.44 83 LEU A N 1
ATOM 685 C CA . LEU A 1 83 ? 1.216 0.803 12.826 1.00 94.44 83 LEU A CA 1
ATOM 686 C C . LEU A 1 83 ? 1.988 0.289 11.599 1.00 94.44 83 LEU A C 1
ATOM 688 O O . LEU A 1 83 ? 3.001 0.886 11.237 1.00 94.44 83 LEU A O 1
ATOM 692 N N . ASN A 1 84 ? 1.477 -0.729 10.900 1.00 96.19 84 ASN A N 1
ATOM 693 C CA . ASN A 1 84 ? 2.029 -1.203 9.635 1.00 96.19 84 ASN A CA 1
ATOM 694 C C . ASN A 1 84 ? 2.099 -0.080 8.597 1.00 96.19 84 ASN A C 1
ATOM 696 O O . ASN A 1 84 ? 1.156 0.702 8.436 1.00 96.19 84 ASN A O 1
ATOM 700 N N . MET A 1 85 ? 3.213 -0.028 7.868 1.00 94.94 85 MET A N 1
ATOM 701 C CA . MET A 1 85 ? 3.468 1.007 6.873 1.00 94.94 85 MET A CA 1
ATOM 702 C C . MET A 1 85 ? 3.397 0.447 5.456 1.00 94.94 85 MET A C 1
ATOM 704 O O . MET A 1 85 ? 3.908 -0.630 5.152 1.00 94.94 85 MET A O 1
ATOM 708 N N . PHE A 1 86 ? 2.793 1.219 4.562 1.00 93.88 86 PHE A N 1
ATOM 709 C CA . PHE A 1 86 ? 2.585 0.863 3.168 1.00 93.88 86 PHE A CA 1
ATOM 710 C C . PHE A 1 86 ? 3.149 1.951 2.257 1.00 93.88 86 PHE A C 1
ATOM 712 O O . PHE A 1 86 ? 3.144 3.140 2.583 1.00 93.88 86 PHE A O 1
ATOM 719 N N . ARG A 1 87 ? 3.625 1.545 1.076 1.00 92.56 87 ARG A N 1
ATOM 720 C CA . ARG A 1 87 ? 4.122 2.492 0.068 1.00 92.56 87 ARG A CA 1
ATOM 721 C C . ARG A 1 87 ? 3.024 3.061 -0.836 1.00 92.56 87 ARG A C 1
ATOM 723 O O . ARG A 1 87 ? 3.167 4.167 -1.335 1.00 92.56 87 ARG A O 1
ATOM 730 N N . ARG A 1 88 ? 1.891 2.359 -0.987 1.00 91.00 88 ARG A N 1
ATOM 731 C CA . ARG A 1 88 ? 0.727 2.821 -1.769 1.00 91.00 88 ARG A CA 1
ATOM 732 C C . ARG A 1 88 ? -0.539 2.914 -0.924 1.00 91.00 88 ARG A C 1
ATOM 734 O O . ARG A 1 88 ? -0.829 2.001 -0.151 1.00 91.00 88 ARG A O 1
ATOM 741 N N . LYS A 1 89 ? -1.358 3.937 -1.201 1.00 90.50 89 LYS A N 1
ATOM 742 C CA . LYS A 1 89 ? -2.700 4.131 -0.620 1.00 90.50 89 LYS A CA 1
ATOM 743 C C . LYS A 1 89 ? -3.590 2.899 -0.790 1.00 90.50 89 LYS A C 1
ATOM 745 O O . LYS A 1 89 ? -4.226 2.470 0.164 1.00 90.50 89 LYS A O 1
ATOM 750 N N . TYR A 1 90 ? -3.611 2.307 -1.986 1.00 91.25 90 TYR A N 1
ATOM 751 C CA . TYR A 1 90 ? -4.438 1.129 -2.267 1.00 91.25 90 TYR A CA 1
ATOM 752 C C . TYR A 1 90 ? -4.141 -0.043 -1.316 1.00 91.25 90 TYR A C 1
ATOM 754 O O . TYR A 1 90 ? -5.064 -0.679 -0.812 1.00 91.25 90 TYR A O 1
ATOM 762 N N . HIS A 1 91 ? -2.861 -0.308 -1.031 1.00 94.12 91 HIS A N 1
ATOM 763 C CA . HIS A 1 91 ? -2.472 -1.410 -0.145 1.00 94.12 91 HIS A CA 1
ATOM 764 C C . HIS A 1 91 ? -2.948 -1.182 1.287 1.00 94.12 91 HIS A C 1
ATOM 766 O O . HIS A 1 91 ? -3.409 -2.123 1.925 1.00 94.12 91 HIS A O 1
ATOM 772 N N . LEU A 1 92 ? -2.897 0.064 1.754 1.00 93.69 92 LEU A N 1
ATOM 773 C CA . LEU A 1 92 ? -3.410 0.458 3.059 1.00 93.69 92 LEU A CA 1
ATOM 774 C C . LEU A 1 92 ? -4.940 0.353 3.139 1.00 93.69 92 LEU A C 1
ATOM 776 O O . LEU A 1 92 ? -5.451 -0.209 4.098 1.00 93.69 92 LEU A O 1
ATOM 780 N N . VAL A 1 93 ? -5.675 0.843 2.134 1.00 92.56 93 VAL A N 1
ATOM 781 C CA . VAL A 1 93 ? -7.148 0.733 2.087 1.00 92.56 93 VAL A CA 1
ATOM 782 C C . VAL A 1 93 ? -7.577 -0.733 2.136 1.00 92.56 93 VAL A C 1
ATOM 784 O O . VAL A 1 93 ? -8.408 -1.117 2.954 1.00 92.56 93 VAL A O 1
ATOM 787 N N . ARG A 1 94 ? -6.938 -1.582 1.323 1.00 94.75 94 ARG A N 1
ATOM 788 C CA . ARG A 1 94 ? -7.172 -3.030 1.344 1.00 94.75 94 ARG A CA 1
ATOM 789 C C . ARG A 1 94 ? -6.821 -3.650 2.698 1.00 94.75 94 ARG A C 1
ATOM 791 O O . ARG A 1 94 ? -7.524 -4.541 3.162 1.00 94.75 94 ARG A O 1
ATOM 798 N N . HIS A 1 95 ? -5.736 -3.204 3.327 1.00 95.44 95 HIS A N 1
ATOM 799 C CA . HIS A 1 95 ? -5.349 -3.656 4.660 1.00 95.44 95 HIS A CA 1
ATOM 800 C C . HIS A 1 95 ? -6.401 -3.285 5.715 1.00 95.44 95 HIS A C 1
ATOM 802 O O . HIS A 1 95 ? -6.787 -4.150 6.492 1.00 95.44 95 HIS A O 1
ATOM 808 N N . MET A 1 96 ? -6.907 -2.050 5.705 1.00 93.44 96 MET A N 1
ATOM 809 C CA . MET A 1 96 ? -7.954 -1.600 6.626 1.00 93.44 96 MET A CA 1
ATOM 810 C C . MET A 1 96 ? -9.230 -2.430 6.485 1.00 93.44 96 MET A C 1
ATOM 812 O O . MET A 1 96 ? -9.770 -2.887 7.490 1.00 93.44 96 MET A O 1
ATOM 816 N N . ASN A 1 97 ? -9.637 -2.731 5.251 1.00 93.75 97 ASN A N 1
ATOM 817 C CA . ASN A 1 97 ? -10.793 -3.586 5.005 1.00 93.75 97 ASN A CA 1
ATOM 818 C C . ASN A 1 97 ? -10.562 -5.023 5.505 1.00 93.75 97 ASN A C 1
ATOM 820 O O . ASN A 1 97 ? -11.366 -5.564 6.254 1.00 93.75 97 ASN A O 1
ATOM 824 N N . ASN A 1 98 ? -9.431 -5.636 5.145 1.00 95.81 98 ASN A N 1
ATOM 825 C CA . ASN A 1 98 ? -9.209 -7.066 5.384 1.00 95.81 98 ASN A CA 1
ATOM 826 C C . ASN A 1 98 ? -8.722 -7.403 6.802 1.00 95.81 98 ASN A C 1
ATOM 828 O O . ASN A 1 98 ? -8.867 -8.542 7.233 1.00 95.81 98 ASN A O 1
ATOM 832 N N . LYS A 1 99 ? -8.061 -6.467 7.496 1.00 96.38 99 LYS A N 1
ATOM 833 C CA . LYS A 1 99 ? -7.481 -6.690 8.834 1.00 96.38 99 LYS A CA 1
ATOM 834 C C . LYS A 1 99 ? -8.243 -5.990 9.949 1.00 96.38 99 LYS A C 1
ATOM 836 O O . LYS A 1 99 ? -8.131 -6.418 11.091 1.00 96.38 99 LYS A O 1
ATOM 841 N N . HIS A 1 100 ? -8.999 -4.942 9.628 1.00 93.25 100 HIS A N 1
ATOM 842 C CA . HIS A 1 100 ? -9.716 -4.143 10.621 1.00 93.25 100 HIS A CA 1
ATOM 843 C C . HIS A 1 100 ? -11.214 -3.999 10.322 1.00 93.25 100 HIS A C 1
ATOM 845 O O . HIS A 1 100 ? -11.920 -3.401 11.125 1.00 93.25 100 HIS A O 1
ATOM 851 N N . GLY A 1 101 ? -11.713 -4.535 9.199 1.00 92.25 101 GLY A N 1
ATOM 852 C CA . GLY A 1 101 ? -13.126 -4.427 8.823 1.00 92.25 101 GLY A CA 1
ATOM 853 C C . GLY A 1 101 ? -13.570 -2.996 8.510 1.00 92.25 101 GLY A C 1
ATOM 854 O O . GLY A 1 101 ? -14.754 -2.688 8.598 1.00 92.25 101 GLY A O 1
ATOM 855 N N . ILE A 1 102 ? -12.629 -2.102 8.183 1.00 89.25 102 ILE A N 1
ATOM 856 C CA . ILE A 1 102 ? -12.915 -0.688 7.921 1.00 89.25 102 ILE A CA 1
ATOM 857 C C . ILE A 1 102 ? -12.907 -0.440 6.417 1.00 89.25 102 ILE A C 1
ATOM 859 O O . ILE A 1 102 ? -11.858 -0.515 5.771 1.00 89.25 102 ILE A O 1
ATOM 863 N N . ASP A 1 103 ? -14.069 -0.075 5.879 1.00 88.56 103 ASP A N 1
ATOM 864 C CA . ASP A 1 103 ? -14.207 0.343 4.488 1.00 88.56 103 ASP A CA 1
ATOM 865 C C . ASP A 1 103 ? -13.853 1.832 4.312 1.00 88.56 103 ASP A C 1
ATOM 867 O O . ASP A 1 103 ? -14.450 2.725 4.921 1.00 88.56 103 ASP A O 1
ATOM 871 N N . LEU A 1 104 ? -12.858 2.088 3.461 1.00 81.81 104 LEU A N 1
ATOM 872 C CA . LEU A 1 104 ? -12.326 3.417 3.137 1.00 81.81 104 LEU A CA 1
ATOM 873 C C . LEU A 1 104 ? -12.554 3.803 1.664 1.00 81.81 104 LEU A C 1
ATOM 875 O O . LEU A 1 104 ? -11.797 4.619 1.134 1.00 81.81 104 LEU A O 1
ATOM 879 N N . LYS A 1 105 ? -13.544 3.190 1.000 1.00 74.31 105 LYS A N 1
ATOM 880 C CA . LYS A 1 105 ? -13.951 3.533 -0.373 1.00 74.31 105 LYS A CA 1
ATOM 881 C C . LYS A 1 105 ? -14.329 4.995 -0.555 1.00 74.31 105 LYS A C 1
ATOM 883 O O . LYS A 1 105 ? -15.160 5.485 0.244 1.00 74.31 105 LYS A O 1
#

Foldseek 3Di:
DVLVVVVVVVVVLPPDDPDDDDDDDDDDDDDDDDDDDDDPDPCQDWDADPQPGDTHNDPVVNVCCVVFPGPPQDFSDADPPPRDGGSDPVVNQVCCCPVVVDHND

Solvent-accessible surface area (backbone atoms only — not comparable to full-atom values): 7027 Å² total; per-residue (Å²): 113,69,56,62,56,47,55,50,50,58,53,62,74,55,76,71,82,94,71,77,92,77,85,81,78,87,77,81,84,83,84,81,90,81,87,90,78,98,64,97,64,86,77,68,78,65,35,68,42,93,87,74,71,52,71,25,87,40,67,70,57,36,53,52,34,67,72,40,64,30,90,88,47,74,59,73,42,64,39,90,88,78,64,52,68,24,53,43,69,68,60,44,43,52,43,34,35,77,77,69,72,42,78,72,127

Nearest PDB structures (foldseek):
  2drp-assembly2_D  TM=6.955E-01  e=6.297E-03  Drosophila melanogaster
  6blw-assembly1_A  TM=6.839E-01  e=3.432E-02  Homo sapiens
  5kkq-assembly2_D  TM=6.971E-01  e=5.517E-02  Homo sapiens
  5und-assembly1_A  TM=3.948E-01  e=2.445E-02  Homo sapiens
  2yt9-assembly1_A  TM=4.321E-01  e=1.332E-01  Homo sapiens

Sequence (105 aa):
FFKRYYEEYLKNVLVGSRSKENSPKTIAPTAMAIDQKETLVTDSPRFHCQKCSKSYKNKRHLYRHEKEECIDVVPRFKCVLCLNMFRRKYHLVRHMNNKHGIDLK

Secondary structure (DSSP, 8-state):
-HHHHHHHHHHHTT-S---------------------------PPPEEPTTT--EESSHHHHHHHHHHTSTT----EE-TTT--EESSHHHHHHHHHHHH-----

Organism: Ignelater luminosus (NCBI:txid2038154)

Radius of gyration: 18.93 Å; Cα contacts (8 Å, |Δi|>4): 83; chains: 1; bounding box: 38×43×42 Å

Mean predicted aligned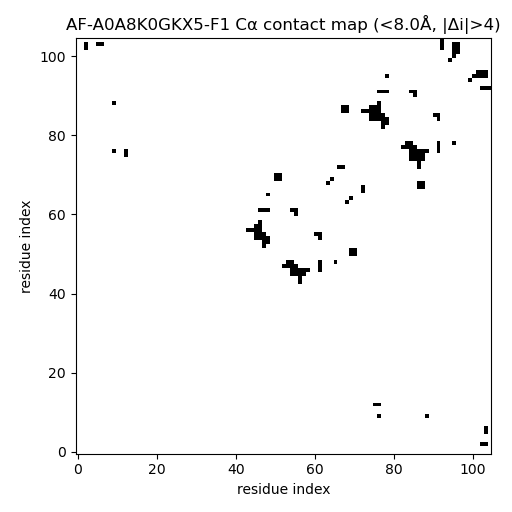 error: 11.83 Å